Protein AF-A0A3S4HWH8-F1 (afdb_monomer_lite)

pLDDT: mean 72.66, std 13.77, range [34.84, 87.94]

InterPro domains:
  IPR041851 RecBCD enzyme subunit RecD, N-terminal domain superfamily [G3DSA:1.10.10.1020] (2-77)
  IPR049550 RecBCD enzyme subunit RecD, N-terminal domain [PF21185] (8-53)

Structure (mmCIF, N/CA/C/O backbone):
data_AF-A0A3S4HWH8-F1
#
_entry.id   AF-A0A3S4HWH8-F1
#
loop_
_atom_site.group_PDB
_atom_site.id
_atom_site.type_symbol
_atom_site.label_atom_id
_atom_site.label_alt_id
_atom_site.label_comp_id
_atom_site.label_asym_id
_atom_site.label_entity_id
_atom_site.label_seq_id
_atom_site.pdbx_PDB_ins_code
_atom_site.Cartn_x
_atom_site.Cartn_y
_atom_site.Cartn_z
_atom_site.occupancy
_atom_site.B_iso_or_equiv
_atom_site.auth_seq_id
_atom_site.auth_comp_id
_atom_site.auth_asym_id
_atom_site.auth_atom_id
_atom_site.pdbx_PDB_model_num
ATOM 1 N N . MET A 1 1 ? 14.701 19.741 -5.163 1.00 34.84 1 MET A N 1
ATOM 2 C CA . MET A 1 1 ? 14.633 18.754 -4.062 1.00 34.84 1 MET A CA 1
ATOM 3 C C . MET A 1 1 ? 13.659 17.650 -4.450 1.00 34.84 1 MET A C 1
ATOM 5 O O . MET A 1 1 ? 12.449 17.823 -4.371 1.00 34.84 1 MET A O 1
ATOM 9 N N . ASN A 1 2 ? 14.199 16.550 -4.960 1.00 45.88 2 ASN A N 1
ATOM 10 C CA . ASN A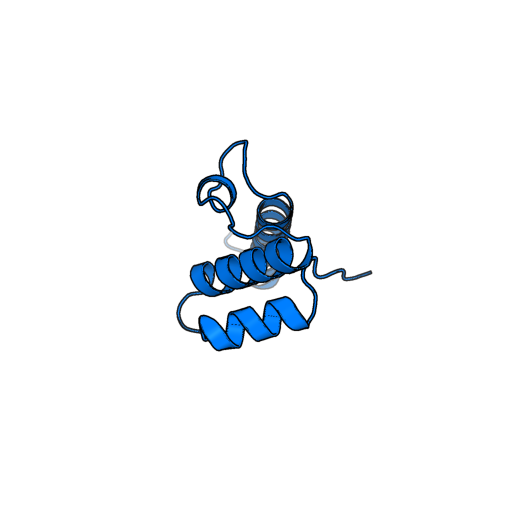 1 2 ? 13.505 15.328 -5.366 1.00 45.88 2 ASN A CA 1
ATOM 11 C C . ASN A 1 2 ? 13.065 14.521 -4.133 1.00 45.88 2 ASN A C 1
ATOM 13 O O . ASN A 1 2 ? 13.631 13.484 -3.815 1.00 45.88 2 ASN A O 1
ATOM 17 N N . LYS A 1 3 ? 12.056 15.001 -3.403 1.00 45.25 3 LYS A N 1
ATOM 18 C CA . LYS A 1 3 ? 11.485 14.202 -2.317 1.00 45.25 3 LYS A CA 1
ATOM 19 C C . LYS A 1 3 ? 10.648 13.076 -2.929 1.00 45.25 3 LYS A C 1
ATOM 21 O O . LYS A 1 3 ? 9.567 13.329 -3.470 1.00 45.25 3 LYS A O 1
ATOM 26 N N . ASN A 1 4 ? 11.170 11.852 -2.912 1.00 50.47 4 ASN A N 1
ATOM 27 C CA . ASN A 1 4 ? 10.303 10.684 -2.814 1.00 50.47 4 ASN A CA 1
ATOM 28 C C . ASN A 1 4 ? 9.597 10.810 -1.463 1.00 50.47 4 ASN A C 1
ATOM 30 O O . ASN A 1 4 ? 10.255 10.999 -0.446 1.00 50.47 4 ASN A O 1
ATOM 34 N N . SER A 1 5 ? 8.267 10.807 -1.469 1.00 60.50 5 SER A N 1
ATOM 35 C CA . SER A 1 5 ? 7.477 10.959 -0.243 1.00 60.50 5 SER A CA 1
ATOM 36 C C . SER A 1 5 ? 7.542 9.736 0.678 1.00 60.50 5 SER A C 1
ATOM 38 O O . SER A 1 5 ? 7.066 9.810 1.800 1.00 60.50 5 SER A O 1
ATOM 40 N N . TYR A 1 6 ? 8.148 8.648 0.205 1.00 61.97 6 TYR A N 1
ATOM 41 C CA . TYR A 1 6 ? 8.408 7.421 0.948 1.00 61.97 6 TYR A CA 1
ATOM 42 C C . TYR A 1 6 ? 9.906 7.314 1.208 1.00 61.97 6 TYR A C 1
ATOM 44 O O . TYR A 1 6 ? 10.711 7.633 0.321 1.00 61.97 6 TYR A O 1
ATOM 52 N N . GLY A 1 7 ? 10.285 6.890 2.411 1.00 67.00 7 GLY A N 1
ATOM 53 C CA . GLY A 1 7 ? 11.685 6.668 2.744 1.00 67.00 7 GLY A CA 1
ATOM 54 C C . GLY A 1 7 ? 12.285 5.542 1.889 1.00 67.00 7 GLY A C 1
ATOM 55 O O . GLY A 1 7 ? 11.552 4.720 1.336 1.00 67.00 7 GLY A O 1
ATOM 56 N N . PRO A 1 8 ? 13.624 5.452 1.782 1.00 73.62 8 PRO A N 1
ATOM 57 C CA . PRO A 1 8 ? 14.274 4.328 1.103 1.00 73.62 8 PRO A CA 1
ATOM 58 C C . PRO A 1 8 ? 13.876 2.970 1.708 1.00 73.62 8 PRO A C 1
ATOM 60 O O . PRO A 1 8 ? 13.823 1.978 0.988 1.00 73.62 8 PRO A O 1
ATOM 63 N N . PHE A 1 9 ? 13.530 2.946 2.999 1.00 81.69 9 PHE A N 1
ATOM 64 C CA . PHE A 1 9 ? 13.028 1.763 3.694 1.00 81.69 9 PHE A CA 1
ATOM 65 C C . PHE A 1 9 ? 11.670 1.288 3.158 1.00 81.69 9 PHE A C 1
ATOM 67 O O . PHE A 1 9 ? 11.536 0.122 2.806 1.00 81.69 9 PHE A O 1
ATOM 74 N N . ASP A 1 10 ? 10.697 2.190 3.013 1.00 82.19 10 ASP A N 1
ATOM 75 C CA . ASP A 1 10 ? 9.345 1.851 2.545 1.00 82.19 10 ASP A CA 1
ATOM 76 C C . ASP A 1 10 ? 9.365 1.279 1.121 1.00 82.19 10 ASP A C 1
ATOM 78 O O . ASP A 1 10 ? 8.648 0.332 0.800 1.00 82.19 10 ASP A O 1
ATOM 82 N N . ALA A 1 11 ? 10.236 1.826 0.265 1.00 78.50 11 ALA A N 1
ATOM 83 C CA . ALA A 1 11 ? 10.430 1.337 -1.096 1.00 78.50 11 ALA A CA 1
ATOM 84 C C . ALA A 1 11 ? 11.083 -0.055 -1.124 1.00 78.50 11 ALA A C 1
ATOM 86 O O . ALA A 1 11 ? 10.661 -0.918 -1.891 1.00 78.50 11 ALA A O 1
ATOM 87 N 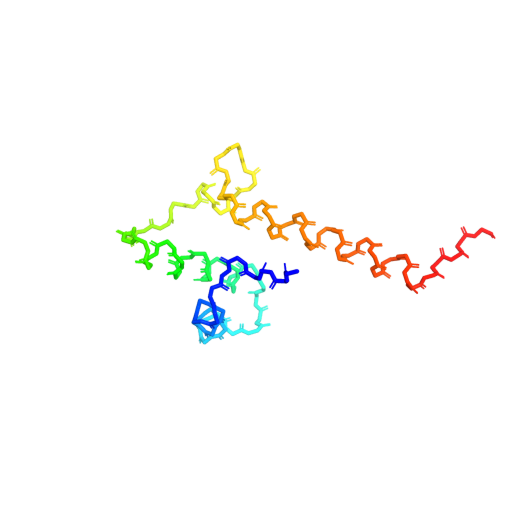N . GLN A 1 12 ? 12.095 -0.296 -0.285 1.00 83.69 12 GLN A N 1
ATOM 88 C CA . GLN A 1 12 ? 12.734 -1.610 -0.182 1.00 83.69 12 GLN A CA 1
ATOM 89 C C . GLN A 1 12 ? 11.796 -2.659 0.416 1.00 83.69 12 GLN A C 1
ATOM 91 O O . GLN A 1 12 ? 11.741 -3.778 -0.091 1.00 83.69 12 GLN A O 1
ATOM 96 N N . PHE A 1 13 ? 11.029 -2.299 1.445 1.00 86.38 13 PHE A N 1
ATOM 97 C CA . PHE A 1 13 ? 9.999 -3.155 2.024 1.00 86.38 13 PHE A CA 1
ATOM 98 C C . PHE A 1 13 ? 8.982 -3.568 0.961 1.00 86.38 13 PHE A C 1
ATOM 100 O O . PHE A 1 13 ? 8.748 -4.756 0.752 1.00 86.38 13 PHE A O 1
ATOM 107 N N . ALA A 1 14 ? 8.452 -2.592 0.224 1.00 87.06 14 ALA A N 1
ATOM 108 C CA . ALA A 1 14 ? 7.496 -2.830 -0.843 1.00 87.06 14 ALA A CA 1
ATOM 109 C C . ALA A 1 14 ? 8.029 -3.773 -1.926 1.00 87.06 14 ALA A C 1
ATOM 111 O O . ALA A 1 14 ? 7.343 -4.720 -2.299 1.00 87.06 14 ALA A O 1
ATOM 112 N N . LEU A 1 15 ? 9.257 -3.550 -2.399 1.00 85.69 15 LEU A N 1
ATOM 113 C CA . LEU A 1 15 ? 9.895 -4.414 -3.396 1.00 85.69 15 LEU A CA 1
ATOM 114 C C . LEU A 1 15 ? 10.171 -5.822 -2.858 1.00 85.69 15 LEU A C 1
ATOM 116 O O . LEU A 1 15 ? 10.085 -6.789 -3.605 1.00 85.69 15 LEU A O 1
ATOM 120 N N . THR A 1 16 ? 10.480 -5.953 -1.568 1.00 87.50 16 THR A N 1
ATOM 121 C CA . THR A 1 16 ? 10.743 -7.256 -0.938 1.00 87.50 16 THR A CA 1
ATOM 122 C C . THR A 1 16 ? 9.458 -8.064 -0.757 1.00 87.50 16 THR A C 1
ATOM 124 O O . THR A 1 16 ? 9.473 -9.280 -0.918 1.00 87.50 16 THR A O 1
ATOM 127 N N . VAL A 1 17 ? 8.346 -7.402 -0.426 1.00 86.19 17 VAL A N 1
ATOM 128 C CA . VAL A 1 17 ? 7.057 -8.056 -0.146 1.00 86.19 17 VAL A CA 1
ATOM 129 C C . VAL A 1 17 ? 6.255 -8.321 -1.418 1.00 86.19 17 VAL A C 1
ATOM 131 O O . VAL A 1 17 ? 5.697 -9.403 -1.571 1.00 86.19 17 VAL A O 1
ATOM 134 N N . ALA A 1 18 ? 6.174 -7.340 -2.315 1.00 86.50 18 ALA A N 1
ATOM 135 C CA . ALA A 1 18 ? 5.352 -7.414 -3.522 1.00 86.50 18 ALA A CA 1
ATOM 136 C C . ALA A 1 18 ? 6.131 -7.879 -4.760 1.00 86.50 18 ALA A C 1
ATOM 138 O O . ALA A 1 18 ? 5.526 -8.220 -5.774 1.00 86.50 18 ALA A O 1
ATOM 139 N N . GLY A 1 19 ? 7.465 -7.860 -4.705 1.00 81.81 19 GLY A N 1
ATOM 140 C CA . GLY A 1 19 ? 8.289 -8.089 -5.881 1.00 81.81 19 GLY A CA 1
ATOM 141 C C . GLY A 1 19 ? 8.092 -6.999 -6.935 1.00 81.81 19 GLY A C 1
ATOM 142 O O . GLY A 1 19 ? 7.774 -5.845 -6.629 1.00 81.81 19 GLY A O 1
ATOM 143 N N . ASN A 1 20 ? 8.301 -7.386 -8.192 1.00 78.19 20 ASN A N 1
ATOM 144 C CA . ASN A 1 20 ? 8.213 -6.503 -9.353 1.00 78.19 20 ASN A CA 1
ATOM 145 C C . ASN A 1 20 ? 7.040 -6.870 -10.283 1.00 78.19 20 ASN A C 1
ATOM 147 O O . ASN A 1 20 ? 6.985 -6.387 -11.415 1.00 78.19 20 ASN A O 1
ATOM 151 N N . ASP A 1 21 ? 6.147 -7.744 -9.813 1.00 75.00 21 ASP A N 1
ATOM 152 C CA . ASP A 1 21 ? 5.089 -8.360 -10.615 1.00 75.00 21 ASP A CA 1
ATOM 153 C C . ASP A 1 21 ? 3.831 -7.490 -10.698 1.00 75.00 21 ASP A C 1
ATOM 155 O O . ASP A 1 21 ? 3.221 -7.402 -11.762 1.00 75.00 21 ASP A O 1
ATOM 159 N N . ASP A 1 22 ? 3.467 -6.801 -9.610 1.00 81.19 22 ASP A N 1
ATOM 160 C CA . ASP A 1 22 ? 2.316 -5.899 -9.596 1.00 81.19 22 ASP A CA 1
ATOM 161 C C . ASP A 1 22 ? 2.662 -4.532 -8.972 1.00 81.19 22 ASP A C 1
ATOM 163 O O . ASP A 1 22 ? 2.826 -4.418 -7.752 1.00 81.19 22 ASP A O 1
ATOM 167 N N . PRO A 1 23 ? 2.755 -3.461 -9.785 1.00 80.56 23 PRO A N 1
ATOM 168 C CA . PRO A 1 23 ? 3.145 -2.142 -9.297 1.00 80.56 23 PRO A CA 1
ATOM 169 C C . PRO A 1 23 ? 2.102 -1.515 -8.361 1.00 80.56 23 PRO A C 1
ATOM 171 O O . PRO A 1 23 ? 2.456 -0.639 -7.567 1.00 80.56 23 PRO A O 1
ATOM 174 N N . ALA A 1 24 ? 0.833 -1.937 -8.425 1.00 82.06 24 ALA A N 1
ATOM 175 C CA . ALA A 1 24 ? -0.194 -1.462 -7.505 1.00 82.06 24 ALA A CA 1
ATOM 176 C C . ALA A 1 24 ? -0.020 -2.101 -6.120 1.00 82.06 24 ALA A C 1
ATOM 178 O O . ALA A 1 24 ? -0.125 -1.400 -5.112 1.00 82.06 24 ALA A O 1
ATOM 179 N N . VAL A 1 25 ? 0.333 -3.388 -6.057 1.00 83.50 25 VAL A N 1
ATOM 180 C CA . VAL A 1 25 ? 0.665 -4.084 -4.804 1.00 83.50 25 VAL A CA 1
ATOM 181 C C . VAL A 1 25 ? 1.949 -3.521 -4.191 1.00 83.50 25 VAL A C 1
ATOM 183 O O . VAL A 1 25 ? 1.971 -3.242 -2.992 1.00 83.50 25 VAL A O 1
ATOM 186 N N . THR A 1 26 ? 2.988 -3.252 -4.990 1.00 87.19 26 THR A N 1
ATOM 187 C CA . THR A 1 26 ? 4.212 -2.583 -4.510 1.00 87.19 26 THR A CA 1
ATOM 188 C C . THR A 1 26 ? 3.890 -1.202 -3.927 1.00 87.19 26 THR A C 1
ATOM 190 O O . THR A 1 26 ? 4.340 -0.859 -2.835 1.00 87.19 26 THR A O 1
ATOM 193 N N . LEU A 1 27 ? 3.059 -0.403 -4.600 1.00 83.50 27 LEU A N 1
ATOM 194 C CA . LEU A 1 27 ? 2.660 0.912 -4.092 1.00 83.50 27 LEU A CA 1
ATOM 195 C C . LEU A 1 27 ? 1.845 0.816 -2.792 1.00 83.50 27 LEU A C 1
ATOM 197 O O . LEU A 1 27 ? 2.087 1.586 -1.862 1.00 83.50 27 LEU A O 1
ATOM 201 N N . ALA A 1 28 ? 0.905 -0.128 -2.710 1.00 86.38 28 ALA A N 1
ATOM 202 C CA . ALA A 1 28 ? 0.107 -0.357 -1.510 1.00 86.38 28 ALA A CA 1
ATOM 203 C C . ALA A 1 28 ? 0.975 -0.791 -0.318 1.00 86.38 28 ALA A C 1
ATOM 205 O O . ALA A 1 28 ? 0.771 -0.308 0.794 1.00 86.38 28 ALA A O 1
ATOM 206 N N . ALA A 1 29 ? 1.983 -1.636 -0.550 1.00 87.94 29 ALA A N 1
ATOM 207 C CA . ALA A 1 29 ? 2.937 -2.050 0.475 1.00 87.94 29 ALA A CA 1
ATOM 208 C C . ALA A 1 29 ? 3.823 -0.886 0.959 1.00 87.94 29 ALA A C 1
ATOM 210 O O . ALA A 1 29 ? 4.074 -0.772 2.158 1.00 87.94 29 ALA A O 1
ATOM 211 N N . ALA A 1 30 ? 4.247 0.009 0.060 1.00 87.12 30 ALA A N 1
ATOM 212 C CA . ALA A 1 30 ? 5.006 1.209 0.429 1.00 87.12 30 ALA A CA 1
ATOM 213 C C . ALA A 1 30 ? 4.170 2.173 1.288 1.00 87.12 30 ALA A C 1
ATOM 215 O O . ALA A 1 30 ? 4.661 2.696 2.287 1.00 87.12 30 ALA A O 1
ATOM 216 N N . LEU A 1 31 ? 2.899 2.375 0.924 1.00 84.62 31 LEU A N 1
ATOM 217 C CA . LEU A 1 31 ? 1.932 3.152 1.705 1.00 84.62 31 LEU A CA 1
ATOM 218 C C . LEU A 1 31 ? 1.714 2.553 3.094 1.00 84.62 31 LEU A C 1
ATOM 220 O O . LEU A 1 31 ? 1.790 3.264 4.089 1.00 84.62 31 LEU A O 1
ATOM 224 N N . LEU A 1 32 ? 1.508 1.238 3.164 1.00 85.88 32 LEU A N 1
ATOM 225 C CA . LEU A 1 32 ? 1.315 0.532 4.425 1.00 85.88 32 LEU A CA 1
ATOM 226 C C . LEU A 1 32 ? 2.542 0.641 5.342 1.00 85.88 32 LEU A C 1
ATOM 228 O O . LEU A 1 32 ? 2.376 0.885 6.531 1.00 85.88 32 LEU A O 1
ATOM 232 N N . SER A 1 33 ? 3.757 0.490 4.800 1.00 86.62 33 SER A N 1
ATOM 233 C CA . SER A 1 33 ? 5.010 0.665 5.555 1.00 86.62 33 SER A CA 1
ATOM 234 C C . SER A 1 33 ? 5.137 2.074 6.129 1.00 86.62 33 SER A C 1
ATOM 236 O O . SER A 1 33 ? 5.528 2.246 7.283 1.00 86.62 33 SER A O 1
ATOM 238 N N . HIS A 1 34 ? 4.744 3.077 5.345 1.00 83.69 34 HIS A N 1
ATOM 239 C CA . HIS A 1 34 ? 4.789 4.470 5.761 1.00 83.69 34 HIS A CA 1
ATOM 240 C C . HIS A 1 34 ? 3.819 4.769 6.911 1.00 83.69 34 HIS A C 1
ATOM 242 O O . HIS A 1 34 ? 4.245 5.259 7.955 1.00 83.69 34 HIS A O 1
ATOM 248 N N . ASP A 1 35 ? 2.538 4.414 6.760 1.00 82.06 35 ASP A N 1
ATOM 249 C CA . ASP A 1 35 ? 1.524 4.574 7.812 1.00 82.06 35 ASP A CA 1
ATOM 250 C C . ASP A 1 35 ? 1.894 3.765 9.076 1.00 82.06 35 ASP A C 1
ATOM 252 O O . ASP A 1 35 ? 1.723 4.248 10.199 1.0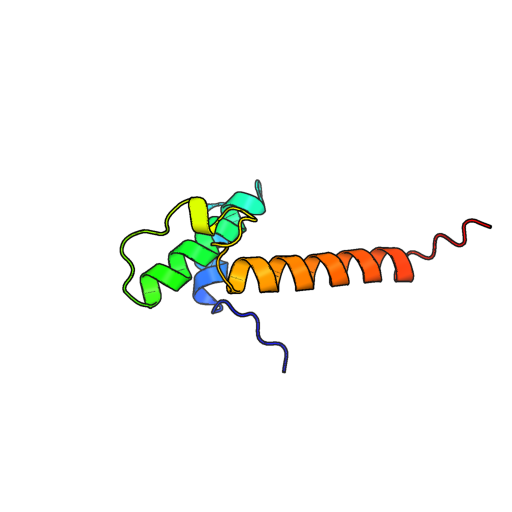0 82.06 35 ASP A O 1
ATOM 256 N N . ALA A 1 36 ? 2.471 2.567 8.917 1.00 83.00 36 ALA A N 1
ATOM 257 C CA . ALA A 1 36 ? 2.965 1.762 10.036 1.00 83.00 36 ALA A CA 1
ATOM 258 C C . ALA A 1 36 ? 4.118 2.441 10.792 1.00 83.00 36 ALA A C 1
ATOM 260 O O . ALA A 1 36 ? 4.177 2.360 12.021 1.00 83.00 36 ALA A O 1
ATOM 261 N N . GLY A 1 37 ? 5.000 3.154 10.085 1.00 74.62 37 GLY A N 1
ATOM 262 C CA . GLY A 1 37 ? 6.067 3.962 10.677 1.00 74.62 37 GLY A CA 1
ATOM 263 C C . GLY A 1 37 ? 5.562 5.164 11.484 1.00 74.62 37 GLY A C 1
ATOM 264 O O . GLY A 1 37 ? 6.222 5.572 12.439 1.00 74.62 37 GLY A O 1
ATOM 265 N N . GLU A 1 38 ? 4.379 5.693 11.157 1.00 78.56 38 GLU A N 1
ATOM 266 C CA . GLU A 1 38 ? 3.716 6.774 11.906 1.00 78.56 38 GLU A CA 1
ATOM 267 C C . GLU A 1 38 ? 2.822 6.268 13.058 1.00 78.56 38 GLU A C 1
ATOM 269 O O . GLU A 1 38 ? 2.271 7.068 13.816 1.00 78.56 38 GLU A O 1
ATOM 274 N N . GLY A 1 39 ? 2.711 4.946 13.244 1.00 77.75 39 GLY A N 1
ATOM 275 C CA . GLY A 1 39 ? 1.973 4.318 14.346 1.00 77.75 39 GLY A CA 1
ATOM 276 C C . GLY A 1 39 ? 0.576 3.801 13.985 1.00 77.75 39 GLY A C 1
ATOM 277 O O . GLY A 1 39 ? -0.162 3.367 14.874 1.00 77.75 39 GLY A O 1
ATOM 278 N N . HIS A 1 40 ? 0.194 3.803 12.706 1.00 78.69 40 HIS A N 1
ATOM 279 C CA . HIS A 1 40 ? -1.049 3.180 12.256 1.00 78.69 40 HIS A CA 1
ATOM 280 C C . HIS A 1 40 ? -0.875 1.663 12.104 1.00 78.69 40 HIS A C 1
ATOM 282 O O . HIS A 1 40 ? -0.064 1.180 11.325 1.00 78.69 40 HIS A O 1
ATOM 288 N N . VAL A 1 41 ? -1.687 0.883 12.821 1.00 78.75 41 VAL A N 1
ATOM 289 C CA . VAL A 1 41 ? -1.637 -0.593 12.764 1.00 78.75 41 VAL A CA 1
ATOM 290 C C . VAL A 1 41 ? -2.165 -1.135 11.430 1.00 78.75 41 VAL A C 1
ATOM 292 O O . VAL A 1 41 ? -1.791 -2.224 10.998 1.00 78.75 41 VAL A O 1
ATOM 295 N N . CYS A 1 42 ? -3.047 -0.388 10.771 1.00 80.50 42 CYS A N 1
ATOM 296 C CA . CYS A 1 42 ? -3.689 -0.803 9.534 1.00 80.50 42 CYS A CA 1
ATOM 297 C C . CYS A 1 42 ? -3.966 0.391 8.617 1.00 80.50 42 CYS A C 1
ATOM 299 O O . CYS A 1 42 ? -4.324 1.476 9.075 1.00 80.50 42 CYS A O 1
ATOM 301 N N . LEU A 1 43 ? -3.828 0.154 7.309 1.00 79.75 43 LEU A N 1
ATOM 302 C CA . LEU A 1 43 ? -4.177 1.101 6.254 1.00 79.75 43 LEU A CA 1
ATOM 303 C C . LEU A 1 43 ? -5.555 0.730 5.672 1.00 79.75 43 LEU A C 1
ATOM 305 O O . LEU A 1 43 ? -5.678 -0.317 5.033 1.00 79.75 43 LEU A O 1
ATOM 309 N N . PRO A 1 44 ? -6.603 1.549 5.878 1.00 82.06 44 PRO A N 1
ATOM 310 C CA . PRO A 1 44 ? -7.919 1.311 5.291 1.00 82.06 44 PRO A CA 1
ATOM 311 C C . PRO A 1 44 ? -7.869 1.277 3.760 1.00 82.06 44 PRO A C 1
ATOM 313 O O . PRO A 1 44 ? -7.283 2.163 3.138 1.00 82.06 44 PRO A O 1
ATOM 316 N N . LEU A 1 45 ? -8.562 0.316 3.140 1.00 80.00 45 LEU A N 1
ATOM 317 C CA . LEU A 1 45 ? -8.604 0.185 1.676 1.00 80.00 45 LEU A CA 1
ATOM 318 C C . LEU A 1 45 ? -9.182 1.427 0.980 1.00 80.00 45 LEU A C 1
ATOM 320 O O . LEU A 1 45 ? -8.739 1.756 -0.116 1.00 80.00 45 LEU A O 1
ATOM 324 N N . SER A 1 46 ? -10.087 2.170 1.626 1.00 81.12 46 SER A N 1
ATOM 325 C CA . SER A 1 46 ? -10.601 3.441 1.094 1.00 81.12 46 SER A CA 1
ATOM 326 C C . SER A 1 46 ? -9.493 4.462 0.806 1.00 81.12 46 SER A C 1
ATOM 328 O O . SER A 1 46 ? -9.572 5.199 -0.173 1.00 81.12 46 SER A O 1
ATOM 330 N N . ARG A 1 47 ? -8.403 4.461 1.592 1.00 79.56 47 ARG A N 1
ATOM 331 C CA . ARG A 1 47 ? -7.240 5.341 1.376 1.00 79.56 47 ARG A CA 1
ATOM 332 C C . ARG A 1 47 ? -6.375 4.920 0.186 1.00 79.56 47 ARG A C 1
ATOM 334 O O . ARG A 1 47 ? -5.625 5.747 -0.332 1.00 79.56 47 ARG A O 1
ATOM 341 N N . LEU A 1 48 ? -6.474 3.656 -0.233 1.00 79.56 48 LEU A N 1
ATOM 342 C CA . LEU A 1 48 ? -5.817 3.103 -1.422 1.00 79.56 48 LEU A CA 1
ATOM 343 C C . LEU A 1 48 ? -6.647 3.294 -2.699 1.00 79.56 48 LEU A C 1
ATOM 345 O O . LEU A 1 48 ? -6.148 3.062 -3.799 1.00 79.56 48 LEU A O 1
ATOM 349 N N . THR A 1 49 ? -7.898 3.740 -2.572 1.00 79.00 49 THR A N 1
ATOM 350 C CA . THR A 1 49 ? -8.764 4.064 -3.708 1.00 79.00 49 THR A CA 1
ATOM 351 C C . THR A 1 49 ? -8.720 5.555 -4.039 1.00 79.00 49 THR A C 1
ATOM 353 O O . THR A 1 49 ? -8.519 6.392 -3.165 1.00 79.00 49 THR A O 1
ATOM 356 N N . LEU A 1 50 ? -8.920 5.899 -5.316 1.00 73.50 50 LEU A N 1
ATOM 357 C CA . LEU A 1 50 ? -9.040 7.279 -5.810 1.00 73.50 50 LEU A CA 1
ATOM 358 C C . LEU A 1 50 ? -10.412 7.887 -5.452 1.00 73.50 50 LEU A C 1
ATOM 360 O O . LEU A 1 50 ? -11.184 8.277 -6.326 1.00 73.50 50 LEU A O 1
ATOM 364 N N . THR A 1 51 ? -10.737 7.928 -4.167 1.00 75.25 51 THR A N 1
ATOM 365 C CA . THR A 1 51 ? -11.935 8.584 -3.630 1.00 75.25 51 THR A CA 1
ATOM 366 C C . THR A 1 51 ? -11.552 9.911 -2.975 1.00 75.25 51 THR A C 1
ATOM 368 O O . THR A 1 51 ? -10.376 10.276 -2.921 1.00 75.25 51 THR A O 1
ATOM 371 N N . GLU A 1 52 ? -12.526 10.663 -2.460 1.00 73.12 52 GLU A N 1
ATOM 372 C CA . GLU A 1 52 ? -12.248 11.918 -1.735 1.00 73.12 52 GLU A CA 1
ATOM 373 C C . GLU A 1 52 ? -11.420 11.694 -0.452 1.00 73.12 52 GLU A C 1
ATOM 375 O O . GLU A 1 52 ? -10.823 12.620 0.089 1.00 73.12 52 GLU A O 1
ATOM 380 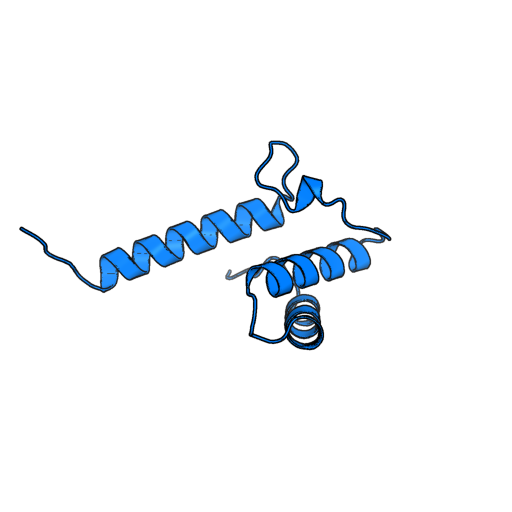N N . GLU A 1 53 ? -11.331 10.437 -0.011 1.00 76.19 53 GLU A N 1
ATOM 381 C CA . GLU A 1 53 ? -10.613 9.953 1.170 1.00 76.19 53 GLU A CA 1
ATOM 382 C C . GLU A 1 53 ? -9.193 9.452 0.845 1.00 76.19 53 GLU A C 1
ATOM 384 O O . GLU A 1 53 ? -8.511 8.895 1.712 1.00 76.19 53 GLU A O 1
ATOM 389 N N . ALA A 1 54 ? -8.761 9.584 -0.414 1.00 77.81 54 ALA A N 1
ATOM 390 C CA . ALA A 1 54 ? -7.504 9.033 -0.900 1.00 77.81 54 ALA A CA 1
ATOM 391 C C . ALA A 1 54 ? -6.303 9.547 -0.096 1.00 77.81 54 ALA A C 1
ATOM 393 O O . ALA A 1 54 ? -6.206 10.732 0.239 1.00 77.81 54 ALA A O 1
ATOM 394 N N . HIS A 1 55 ? -5.331 8.664 0.152 1.00 74.44 55 HIS A N 1
ATOM 395 C CA . HIS A 1 55 ? -4.128 9.040 0.883 1.00 74.44 55 HIS A CA 1
ATOM 396 C C . HIS A 1 55 ? -3.381 10.168 0.144 1.00 74.44 55 HIS A C 1
ATOM 398 O O . HIS A 1 55 ? -3.131 10.048 -1.062 1.00 74.44 55 HIS A O 1
ATOM 404 N N . PRO A 1 56 ? -2.959 11.255 0.817 1.00 77.94 56 PRO A N 1
ATOM 405 C CA . PRO A 1 56 ? -2.289 12.377 0.157 1.00 77.94 56 PRO A CA 1
ATOM 406 C C . PRO A 1 56 ? -1.034 11.946 -0.613 1.00 77.94 56 PRO A C 1
ATOM 408 O O . PRO A 1 56 ? -0.726 12.512 -1.665 1.00 77.94 56 PRO A O 1
ATOM 411 N N . LEU A 1 57 ? -0.341 10.901 -0.149 1.00 77.81 57 LEU A N 1
ATOM 412 C CA . LEU A 1 57 ? 0.814 10.351 -0.857 1.00 77.81 57 LEU A CA 1
ATOM 413 C C . LEU A 1 57 ? 0.436 9.530 -2.093 1.00 77.81 57 LEU A C 1
ATOM 415 O O . LEU A 1 57 ? 1.178 9.553 -3.075 1.00 77.81 57 LEU A O 1
ATOM 419 N N . LEU A 1 58 ? -0.721 8.864 -2.089 1.00 81.00 58 LEU A N 1
ATOM 420 C CA . LEU A 1 58 ? -1.271 8.209 -3.276 1.00 81.00 58 LEU A CA 1
ATOM 421 C C . LEU A 1 58 ? -1.620 9.257 -4.339 1.00 81.00 58 LEU A C 1
ATOM 423 O O . LEU A 1 58 ? -1.199 9.142 -5.488 1.00 81.00 58 LEU A O 1
ATOM 427 N N . VAL A 1 59 ? -2.300 10.338 -3.944 1.00 80.62 59 VAL A N 1
ATOM 428 C CA . VAL A 1 59 ? -2.641 11.449 -4.847 1.00 80.62 59 VAL A CA 1
ATOM 429 C C . VAL A 1 59 ? -1.381 12.112 -5.412 1.00 80.62 59 VAL A C 1
ATOM 431 O O . VAL A 1 59 ? -1.306 12.390 -6.612 1.00 80.62 59 VAL A O 1
ATOM 434 N N . ALA A 1 60 ? -0.365 12.349 -4.578 1.00 80.38 60 ALA A N 1
ATOM 435 C CA . ALA A 1 60 ? 0.912 12.911 -5.015 1.00 80.38 60 ALA A CA 1
ATOM 436 C C . ALA A 1 60 ? 1.663 11.974 -5.975 1.00 80.38 60 ALA A C 1
ATOM 438 O O . ALA A 1 60 ? 2.200 12.435 -6.987 1.00 80.38 60 ALA A O 1
ATOM 439 N N . TRP A 1 61 ? 1.672 10.669 -5.692 1.00 76.56 61 TRP A N 1
ATOM 440 C CA . TRP A 1 61 ? 2.291 9.659 -6.548 1.00 76.56 61 TRP A CA 1
ATOM 441 C C . TRP A 1 61 ? 1.588 9.567 -7.902 1.00 76.56 61 TRP A C 1
ATOM 443 O O . TRP A 1 61 ? 2.259 9.605 -8.931 1.00 76.56 61 TRP A O 1
ATOM 453 N N . ILE A 1 62 ? 0.254 9.541 -7.930 1.00 78.56 62 ILE A N 1
ATOM 454 C CA . ILE A 1 62 ? -0.530 9.500 -9.172 1.00 78.56 62 ILE A CA 1
ATOM 455 C C . ILE A 1 62 ? -0.306 10.766 -9.987 1.00 78.56 62 ILE A C 1
ATOM 457 O O . ILE A 1 62 ? -0.043 10.672 -11.180 1.00 78.56 62 ILE A O 1
ATOM 461 N N . LYS A 1 63 ? -0.326 11.950 -9.362 1.00 75.81 63 LYS A N 1
ATOM 462 C CA . LYS A 1 63 ? 0.012 13.204 -10.051 1.00 75.81 63 LYS A CA 1
ATOM 463 C C . LYS A 1 63 ? 1.408 13.123 -10.665 1.00 75.81 63 LYS A C 1
ATOM 465 O O . LYS A 1 63 ? 1.557 13.365 -11.859 1.00 75.81 63 LYS A O 1
ATOM 470 N N . ARG A 1 64 ? 2.422 12.722 -9.892 1.00 71.56 64 ARG A N 1
ATOM 471 C CA . ARG A 1 64 ? 3.803 12.573 -10.380 1.00 71.56 64 ARG A CA 1
ATOM 472 C C . ARG A 1 64 ? 3.904 11.581 -11.542 1.00 71.56 64 ARG A C 1
ATOM 474 O O . ARG A 1 64 ? 4.555 11.907 -12.528 1.00 71.56 64 ARG A O 1
ATOM 481 N N . ASN A 1 65 ? 3.239 10.432 -11.465 1.00 69.62 65 ASN A N 1
ATOM 482 C CA . ASN A 1 65 ? 3.257 9.419 -12.523 1.00 69.62 65 ASN A CA 1
ATOM 483 C C . ASN A 1 65 ? 2.426 9.818 -13.748 1.00 69.62 65 ASN A C 1
ATOM 485 O O . ASN A 1 65 ? 2.801 9.486 -14.868 1.00 69.62 65 ASN A O 1
ATOM 489 N N . ALA A 1 66 ? 1.346 10.579 -13.570 1.00 70.19 66 ALA A N 1
ATOM 490 C CA . ALA A 1 66 ? 0.565 11.143 -14.666 1.00 70.19 66 ALA A CA 1
ATOM 491 C C . ALA A 1 66 ? 1.365 12.209 -15.429 1.00 70.19 66 ALA A C 1
ATOM 493 O O . ALA A 1 66 ? 1.322 12.246 -16.659 1.00 70.19 66 ALA A O 1
ATOM 494 N N . TYR A 1 67 ? 2.131 13.049 -14.723 1.00 60.81 67 TYR A N 1
ATOM 495 C CA . TYR A 1 67 ? 3.065 13.982 -15.359 1.00 60.81 67 TYR A CA 1
ATOM 496 C C . TYR A 1 67 ? 4.246 13.251 -16.006 1.00 60.81 67 TYR A C 1
ATOM 498 O O . TYR A 1 67 ? 4.594 13.586 -17.132 1.00 60.81 67 TYR A O 1
ATOM 506 N N . ALA A 1 68 ? 4.818 12.232 -15.359 1.00 61.47 68 ALA A N 1
ATOM 507 C CA . ALA A 1 68 ? 5.901 11.430 -15.931 1.00 61.47 68 ALA A CA 1
ATOM 508 C C . ALA A 1 68 ? 5.472 10.729 -17.232 1.00 61.47 68 ALA A C 1
ATOM 510 O O . ALA A 1 68 ? 6.127 10.905 -18.253 1.00 61.47 68 ALA A O 1
ATOM 511 N N . ASN A 1 69 ? 4.310 10.065 -17.247 1.00 57.34 69 ASN A N 1
ATOM 512 C CA . ASN A 1 69 ? 3.743 9.470 -18.464 1.00 57.34 69 ASN A CA 1
ATOM 513 C C . ASN A 1 69 ? 3.446 10.516 -19.552 1.00 57.34 69 ASN A C 1
ATOM 515 O O . ASN A 1 69 ? 3.578 10.243 -20.744 1.00 57.34 69 ASN A O 1
ATOM 519 N N . ARG A 1 70 ? 3.035 11.734 -19.168 1.00 54.59 70 ARG A N 1
ATOM 520 C CA . ARG A 1 70 ? 2.798 12.827 -20.123 1.00 54.59 70 ARG A CA 1
ATOM 521 C C . ARG A 1 70 ? 4.105 13.337 -20.739 1.00 54.59 70 ARG A C 1
ATOM 523 O O . ARG A 1 70 ? 4.117 13.671 -21.920 1.00 54.59 70 ARG A O 1
ATOM 530 N N . LEU A 1 71 ? 5.188 13.375 -19.967 1.00 50.88 71 LEU A N 1
ATOM 531 C CA . LEU A 1 71 ? 6.517 13.744 -20.451 1.00 50.88 71 LEU A CA 1
ATOM 532 C C . LEU A 1 71 ? 7.141 12.639 -21.310 1.00 50.88 71 LEU A C 1
ATOM 534 O O . LEU A 1 71 ? 7.735 12.966 -22.329 1.00 50.88 71 LEU A O 1
ATOM 538 N N . GLU A 1 72 ? 6.933 11.358 -20.996 1.00 51.12 72 GLU A N 1
ATOM 539 C CA . GLU A 1 72 ? 7.329 10.266 -21.899 1.00 51.12 72 GLU A CA 1
ATOM 540 C C . GLU A 1 72 ? 6.580 10.330 -23.237 1.00 51.12 72 GLU A C 1
ATOM 542 O O . GLU A 1 72 ? 7.190 10.189 -24.295 1.00 51.12 72 GLU A O 1
ATOM 547 N N . LYS A 1 73 ? 5.280 10.655 -23.241 1.00 51.12 73 LYS A N 1
ATOM 548 C CA . LYS A 1 73 ? 4.543 10.910 -24.495 1.00 51.12 73 LYS A CA 1
ATOM 549 C C . LYS A 1 73 ? 5.043 12.138 -25.262 1.00 51.12 73 LYS A C 1
ATOM 551 O O . LYS A 1 73 ? 5.000 12.139 -26.487 1.00 51.12 73 LYS A O 1
ATOM 556 N N . ALA A 1 74 ? 5.510 13.174 -24.567 1.00 52.75 74 ALA A N 1
ATOM 557 C CA . ALA A 1 74 ? 6.068 14.366 -25.204 1.00 52.75 74 ALA A CA 1
ATOM 558 C C . ALA A 1 74 ? 7.492 14.136 -25.743 1.00 52.75 74 ALA A C 1
ATOM 560 O O . ALA A 1 74 ? 7.842 14.686 -26.783 1.00 52.75 74 ALA A O 1
ATOM 561 N N . VAL A 1 75 ? 8.303 13.309 -25.071 1.00 51.34 75 VAL A N 1
ATOM 562 C CA . VAL A 1 75 ? 9.690 13.013 -25.469 1.00 51.34 75 VAL A CA 1
ATOM 563 C C . VAL A 1 75 ? 9.774 11.927 -26.544 1.00 51.34 75 VAL A C 1
ATOM 565 O O . VAL A 1 75 ? 10.689 11.953 -27.358 1.00 51.34 75 VAL A O 1
ATOM 568 N N . THR A 1 76 ? 8.800 11.009 -26.596 1.00 49.47 76 THR A N 1
ATOM 569 C CA . THR A 1 76 ? 8.694 10.001 -27.668 1.00 49.47 76 THR A CA 1
ATOM 570 C C . THR A 1 76 ? 8.177 10.572 -28.983 1.00 49.47 76 THR A C 1
ATOM 572 O O . THR A 1 76 ? 8.141 9.841 -29.967 1.00 49.47 76 THR A O 1
ATOM 575 N N . GLY A 1 77 ? 7.829 11.865 -29.030 1.00 46.84 77 GLY A N 1
ATOM 576 C CA . GLY A 1 77 ? 7.654 12.592 -30.281 1.00 46.84 77 GLY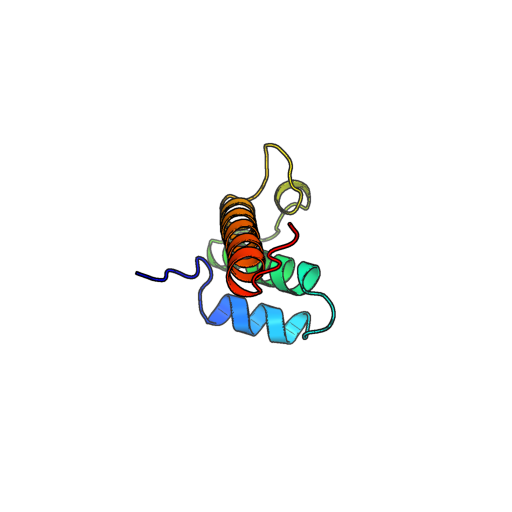 A CA 1
ATOM 577 C C . GLY A 1 77 ? 6.765 11.860 -31.280 1.00 46.84 77 GLY A C 1
ATOM 578 O O . GLY A 1 77 ? 7.176 11.641 -32.416 1.00 46.84 77 GLY A O 1
ATOM 579 N N . VAL A 1 78 ? 5.539 11.491 -30.897 1.00 56.69 78 VAL A N 1
ATOM 580 C CA . VAL A 1 78 ? 4.513 11.250 -31.918 1.00 56.69 78 VAL A CA 1
ATOM 581 C C . VAL A 1 78 ? 4.102 12.622 -32.445 1.00 56.69 78 VAL A C 1
ATOM 583 O O . VAL A 1 78 ? 3.097 13.201 -32.038 1.00 56.69 78 VAL A O 1
ATOM 586 N N . CYS A 1 79 ? 4.920 13.157 -33.349 1.00 46.62 79 CYS A N 1
ATOM 587 C CA . CYS A 1 79 ? 4.503 14.153 -34.323 1.00 46.62 79 CYS A CA 1
ATOM 588 C C . CYS A 1 79 ? 3.557 13.439 -35.299 1.00 46.62 79 CYS A C 1
ATOM 590 O O . CYS A 1 79 ? 3.946 13.0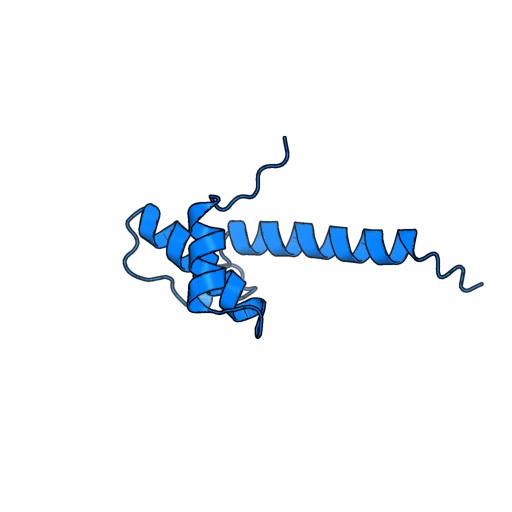51 -36.395 1.00 46.62 79 CYS A O 1
ATOM 592 N N . GLY A 1 80 ? 2.340 13.146 -34.843 1.00 52.41 80 GLY A N 1
ATOM 593 C CA . GLY A 1 80 ? 1.253 12.696 -35.699 1.00 52.41 80 GLY A CA 1
ATOM 594 C C . GLY A 1 80 ? 0.544 13.925 -36.247 1.00 52.41 80 GLY A C 1
ATOM 595 O O . GLY A 1 80 ? -0.287 14.500 -35.545 1.00 52.41 80 GLY A O 1
ATOM 596 N N . GLY A 1 81 ? 0.912 14.328 -37.462 1.00 36.28 81 GLY A N 1
ATOM 597 C CA . GLY A 1 81 ? 0.319 15.431 -38.215 1.00 36.28 81 GLY A CA 1
ATOM 598 C C . GLY A 1 81 ? 1.072 15.663 -39.509 1.00 36.28 81 GLY A C 1
ATOM 599 O O . GLY A 1 81 ? 2.173 16.243 -39.418 1.00 36.28 81 GLY A O 1
#

Secondary structure (DSSP, 8-state):
----SS-HHHHHHHHHHHTTT-HHHHHHHHHHHHHHHTT-S---HHHHSSSTT--HHHHHHHHHHHHHHHHHHHHTT----

Radius of gyration: 14.94 Å; chains: 1; bounding box: 27×27×53 Å

Organism: Salmonella enterica I (NCBI:txid59201)

Foldseek 3Di:
DPDPVFDPVLQVQLCVVVNPPDVLSSVVSSVQVVVVVVPDPDDDVVCSDPDPNHPPSNVVVCVVVVVVVVVVVVVVDPPPD

Sequence (81 aa):
MNKNSYGPFDAQFALTVAGNDDPAVTLAAALLSHDAGEGHVCLPLSRLTLTEEAHPLLVAWIKRNAYANRLEKAVTGVCGG